Protein AF-A0A937TVK6-F1 (afdb_monomer)

pLDDT: mean 87.61, std 13.08, range [41.69, 97.75]

Solvent-accessible surface area (backbone atoms only — not comparable to full-atom values): 6153 Å² total; per-residue (Å²): 132,83,77,80,78,72,76,77,72,44,54,55,72,67,54,41,54,50,48,63,56,49,35,56,54,37,37,53,50,12,53,50,32,34,73,42,29,79,71,46,97,60,14,62,67,60,12,47,51,39,38,52,48,29,50,51,50,44,22,66,30,45,25,64,68,59,29,37,74,76,57,35,70,70,57,51,53,50,51,51,53,50,52,55,48,52,54,50,50,55,28,58,56,9,47,81,79,75,37,77,56,50,81,88,68,80,81,73,78,122

Mean predicted aligned error: 7.29 Å

Structure (mmCIF, N/CA/C/O backbone):
data_AF-A0A937TVK6-F1
#
_entry.id   AF-A0A937TVK6-F1
#
loop_
_atom_site.group_PDB
_atom_site.id
_atom_site.type_symbol
_atom_site.label_atom_id
_atom_site.label_alt_id
_atom_site.label_comp_id
_atom_site.label_asym_id
_atom_site.label_entity_id
_atom_site.label_seq_id
_atom_site.pdbx_PDB_ins_code
_atom_site.Cartn_x
_atom_site.Cartn_y
_atom_site.Cartn_z
_atom_site.occupancy
_atom_site.B_iso_or_equiv
_atom_site.auth_seq_id
_atom_site.auth_comp_id
_atom_site.auth_asym_id
_atom_site.auth_atom_id
_atom_site.pdbx_PDB_model_num
ATOM 1 N N . MET A 1 1 ? -33.361 -6.933 35.596 1.00 41.69 1 MET A N 1
ATOM 2 C CA . MET A 1 1 ? -33.039 -6.493 34.219 1.00 41.69 1 MET A CA 1
ATOM 3 C C . MET A 1 1 ? -31.536 -6.601 34.012 1.00 41.69 1 MET A C 1
ATOM 5 O O . MET A 1 1 ? -30.790 -5.820 34.588 1.00 41.69 1 MET A O 1
ATOM 9 N N . ALA A 1 2 ? -31.081 -7.618 33.278 1.00 41.81 2 ALA A N 1
ATOM 10 C CA . ALA A 1 2 ? -29.663 -7.825 33.008 1.00 41.81 2 ALA A CA 1
ATOM 11 C C . ALA A 1 2 ? -29.162 -6.735 32.048 1.00 41.81 2 ALA A C 1
ATOM 13 O O . ALA A 1 2 ? -29.603 -6.646 30.902 1.00 41.81 2 ALA A O 1
ATOM 14 N N . LYS A 1 3 ? -28.266 -5.875 32.540 1.00 45.12 3 LYS A N 1
ATOM 15 C CA . LYS A 1 3 ? -27.559 -4.867 31.750 1.00 45.12 3 LYS A CA 1
ATOM 16 C C . LYS A 1 3 ? -26.705 -5.622 30.730 1.00 45.12 3 LYS A C 1
ATOM 18 O O . LYS A 1 3 ? -25.710 -6.242 31.095 1.00 45.12 3 LYS A O 1
ATOM 23 N N . ASN A 1 4 ? -27.156 -5.642 29.479 1.00 45.44 4 ASN A N 1
ATOM 24 C CA . ASN A 1 4 ? -26.516 -6.353 28.379 1.00 45.44 4 ASN A CA 1
ATOM 25 C C . ASN A 1 4 ? -25.159 -5.688 28.093 1.00 45.44 4 ASN A C 1
ATOM 27 O O . ASN A 1 4 ? -25.074 -4.699 27.365 1.00 45.44 4 ASN A O 1
ATOM 31 N N . ASN A 1 5 ? -24.116 -6.171 28.768 1.00 45.84 5 ASN A N 1
ATOM 32 C CA . ASN A 1 5 ? -22.769 -5.624 28.733 1.00 45.84 5 ASN A CA 1
ATOM 33 C C . ASN A 1 5 ? -22.099 -6.051 27.421 1.00 45.84 5 ASN A C 1
ATOM 35 O O . ASN A 1 5 ? -21.284 -6.975 27.388 1.00 45.84 5 ASN A O 1
ATOM 39 N N . LYS A 1 6 ? -22.489 -5.412 26.312 1.00 50.47 6 LYS A N 1
ATOM 40 C CA . LYS A 1 6 ? -21.713 -5.480 25.074 1.00 50.47 6 LYS A CA 1
ATOM 41 C C . LYS A 1 6 ? -20.335 -4.920 25.411 1.00 50.47 6 LYS A C 1
ATOM 43 O O . LYS A 1 6 ? -20.210 -3.719 25.629 1.00 50.47 6 LYS A O 1
ATOM 48 N N . LYS A 1 7 ? -19.324 -5.789 25.501 1.00 51.88 7 LYS A N 1
ATOM 49 C CA . LYS A 1 7 ? -17.923 -5.366 25.582 1.00 51.88 7 LYS A CA 1
ATOM 50 C C . LYS A 1 7 ? -17.694 -4.359 24.455 1.00 51.88 7 LYS A C 1
ATOM 52 O O . LYS A 1 7 ? -17.800 -4.715 23.285 1.00 51.88 7 LYS A O 1
ATOM 57 N N . GLU A 1 8 ? -17.440 -3.107 24.810 1.00 58.84 8 GLU A N 1
ATOM 58 C CA . GLU A 1 8 ? -16.965 -2.083 23.886 1.00 58.84 8 GLU A CA 1
ATOM 59 C C . GLU A 1 8 ? -15.613 -2.561 23.343 1.00 58.84 8 GLU A C 1
ATOM 61 O O . GLU A 1 8 ? -14.580 -2.419 23.990 1.00 58.84 8 GLU A O 1
ATOM 66 N N . VAL A 1 9 ? -15.615 -3.224 22.186 1.00 69.38 9 VAL A N 1
ATOM 67 C CA . VAL A 1 9 ? -14.375 -3.637 21.526 1.00 69.38 9 VAL A CA 1
ATOM 68 C C . VAL A 1 9 ? -13.738 -2.385 20.904 1.00 69.38 9 VAL A C 1
ATOM 70 O O . VAL A 1 9 ? -14.388 -1.632 20.168 1.00 69.38 9 VAL A O 1
ATOM 73 N N . GLY A 1 10 ? -12.471 -2.127 21.234 1.00 75.00 10 GLY A N 1
ATOM 74 C CA . GLY A 1 10 ? -11.673 -1.011 20.710 1.00 75.00 10 GLY A CA 1
ATOM 75 C C . GLY A 1 10 ? -11.484 0.165 21.678 1.00 75.00 10 GLY A C 1
ATOM 76 O O . GLY A 1 10 ? -11.880 0.115 22.837 1.00 75.00 10 GLY A O 1
ATOM 77 N N . MET A 1 11 ? -10.855 1.230 21.179 1.00 89.06 11 MET A N 1
ATOM 78 C CA . MET A 1 11 ? -10.497 2.437 21.939 1.00 89.06 11 MET A CA 1
ATOM 79 C C . MET A 1 11 ? -11.713 3.352 22.198 1.00 89.06 11 MET A C 1
ATOM 81 O O . MET A 1 11 ? -12.837 3.066 21.773 1.00 89.06 11 MET A O 1
ATOM 85 N N . THR A 1 12 ? -11.483 4.475 22.887 1.00 93.62 12 THR A N 1
ATOM 86 C CA . THR A 1 12 ? -12.516 5.471 23.218 1.00 93.62 12 THR A CA 1
ATOM 87 C C . THR A 1 12 ? -13.196 6.060 21.973 1.00 93.62 12 THR A C 1
ATOM 89 O O . THR A 1 12 ? -12.646 6.046 20.867 1.00 93.62 12 THR A O 1
ATOM 92 N N . LEU A 1 13 ? -14.396 6.630 22.148 1.00 91.19 13 LEU A N 1
ATOM 93 C CA . LEU A 1 13 ? -15.159 7.265 21.064 1.00 91.19 13 LEU A CA 1
ATOM 94 C C . LEU A 1 13 ? -14.364 8.374 20.356 1.00 91.19 13 LEU A C 1
ATOM 96 O O . LEU A 1 13 ? -14.408 8.473 19.129 1.00 91.19 13 LEU A O 1
ATOM 100 N N . ILE A 1 14 ? -13.614 9.176 21.117 1.00 94.06 14 ILE A N 1
ATOM 101 C CA . ILE A 1 14 ? -12.763 10.247 20.583 1.00 94.06 1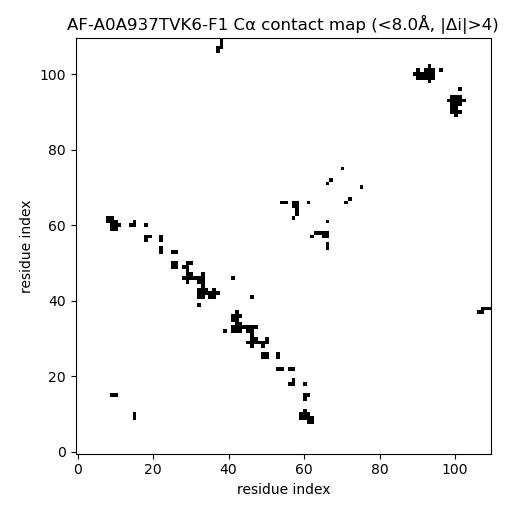4 ILE A CA 1
ATOM 102 C C . ILE A 1 14 ? -11.710 9.655 19.642 1.00 94.06 14 ILE A C 1
ATOM 104 O O . ILE A 1 14 ? -11.618 10.074 18.489 1.00 94.06 14 ILE A O 1
ATOM 108 N N . VAL A 1 15 ? -10.983 8.624 20.089 1.00 93.81 15 VAL A N 1
ATOM 109 C CA . VAL A 1 15 ? -9.967 7.946 19.267 1.00 93.81 15 VAL A CA 1
ATOM 110 C C . VAL A 1 15 ? -10.598 7.369 18.004 1.00 93.81 15 VAL A C 1
ATOM 112 O O . VAL A 1 15 ? -10.126 7.645 16.908 1.00 93.81 15 VAL A O 1
ATOM 115 N N . LYS A 1 16 ? -11.699 6.620 18.131 1.00 92.50 16 LYS A N 1
ATOM 116 C CA . LYS A 1 16 ? -12.409 6.029 16.985 1.00 92.50 16 LYS A CA 1
ATOM 117 C C . LYS A 1 16 ? -12.835 7.090 15.962 1.00 92.50 16 LYS A C 1
ATOM 119 O O . LYS A 1 16 ? -12.763 6.849 14.756 1.00 92.50 16 LYS A O 1
ATOM 124 N N . THR A 1 17 ? -13.269 8.257 16.430 1.00 94.12 17 THR A N 1
ATOM 125 C CA . THR A 1 17 ? -13.714 9.364 15.572 1.00 94.12 17 THR A CA 1
ATOM 126 C C . THR A 1 17 ? -12.539 9.997 14.832 1.00 94.12 17 THR A C 1
ATOM 128 O O . THR A 1 17 ? -12.594 10.124 13.609 1.00 94.12 17 THR A O 1
ATOM 131 N N . ILE A 1 18 ? -11.453 10.310 15.544 1.00 95.56 18 ILE A N 1
ATOM 132 C CA . ILE A 1 18 ? -10.236 10.881 14.952 1.00 95.56 18 ILE A CA 1
ATOM 133 C C . ILE A 1 18 ? -9.605 9.890 13.971 1.00 95.56 18 ILE A C 1
ATOM 135 O O . ILE A 1 18 ? -9.335 10.259 12.833 1.00 95.56 18 ILE A O 1
ATOM 139 N N . THR A 1 19 ? -9.461 8.617 14.354 1.00 94.88 19 THR A N 1
ATOM 140 C CA . THR A 1 19 ? -8.911 7.568 13.485 1.00 94.88 19 THR A CA 1
ATOM 141 C C . THR A 1 19 ? -9.698 7.424 12.186 1.00 94.88 19 THR A C 1
ATOM 143 O O . THR A 1 19 ? -9.113 7.230 11.125 1.00 94.88 19 THR A O 1
ATOM 146 N N . ARG A 1 20 ? -11.030 7.555 12.220 1.00 91.94 20 ARG A N 1
ATOM 147 C CA . ARG A 1 20 ? -11.844 7.481 10.999 1.00 91.94 20 ARG A CA 1
ATOM 148 C C . ARG A 1 20 ? -11.486 8.581 9.995 1.00 91.94 20 ARG A C 1
ATOM 150 O O . ARG A 1 20 ? -11.504 8.314 8.797 1.00 91.94 20 ARG A O 1
ATOM 157 N N . LEU A 1 21 ? -11.161 9.779 10.479 1.00 95.44 21 LEU A N 1
ATOM 158 C CA . LEU A 1 21 ? -10.725 10.897 9.646 1.00 95.44 21 LEU A CA 1
ATOM 159 C C . LEU A 1 21 ? -9.272 10.713 9.181 1.00 95.44 21 LEU A C 1
ATOM 161 O O . LEU A 1 21 ? -8.988 10.803 7.987 1.00 95.44 21 LEU A O 1
ATOM 165 N N . THR A 1 22 ? -8.355 10.416 10.106 1.00 96.25 22 THR A N 1
ATOM 166 C CA . THR A 1 22 ? -6.915 10.348 9.813 1.00 96.25 22 THR A CA 1
ATOM 167 C C . THR A 1 22 ? -6.556 9.198 8.883 1.00 96.25 22 THR A C 1
ATOM 169 O O . THR A 1 22 ? -5.679 9.365 8.046 1.00 96.25 22 THR A O 1
ATOM 172 N N . VAL A 1 23 ? -7.249 8.057 8.947 1.00 95.12 23 VAL A N 1
ATOM 173 C CA . VAL A 1 23 ? -6.995 6.919 8.044 1.00 95.12 23 VAL A CA 1
ATOM 174 C C . VAL A 1 23 ? -7.170 7.310 6.580 1.00 95.12 23 VAL A C 1
ATOM 176 O O . VAL A 1 23 ? -6.348 6.924 5.753 1.00 95.12 23 VAL A O 1
ATOM 179 N N . GLY A 1 24 ? -8.198 8.103 6.257 1.00 94.25 24 GLY A N 1
ATOM 180 C CA . GLY A 1 24 ? -8.400 8.598 4.895 1.00 94.25 24 GLY A CA 1
ATOM 181 C C . GLY A 1 24 ? -7.242 9.482 4.427 1.00 94.25 24 GLY A C 1
ATOM 182 O O . GLY A 1 24 ? -6.756 9.323 3.310 1.00 94.25 24 GLY A O 1
ATOM 183 N N . LEU A 1 25 ? -6.750 10.355 5.309 1.00 96.88 25 LEU A N 1
ATOM 184 C CA . LEU A 1 25 ? -5.607 11.227 5.025 1.00 96.88 25 LEU A CA 1
ATOM 185 C C . LEU A 1 25 ? -4.303 10.436 4.855 1.00 96.88 25 LEU A C 1
ATOM 187 O O . LEU A 1 25 ? -3.550 10.699 3.921 1.00 96.88 25 LEU A O 1
ATOM 191 N N . ILE A 1 26 ? -4.056 9.438 5.709 1.00 97.06 26 ILE A N 1
ATOM 192 C CA . ILE A 1 26 ? -2.873 8.569 5.626 1.00 97.06 26 ILE A CA 1
ATOM 193 C C . ILE A 1 26 ? -2.891 7.770 4.317 1.00 97.06 26 ILE A C 1
ATOM 195 O O . ILE A 1 26 ? -1.865 7.679 3.649 1.00 97.06 26 ILE A O 1
ATOM 199 N N . LEU A 1 27 ? -4.048 7.229 3.918 1.00 96.12 27 LEU A N 1
ATOM 200 C CA . LEU A 1 27 ? -4.197 6.522 2.643 1.00 96.12 27 LEU A CA 1
ATOM 201 C C . LEU A 1 27 ? -3.904 7.433 1.450 1.00 96.12 27 LEU A C 1
ATOM 203 O O . LEU A 1 27 ? -3.133 7.053 0.570 1.00 96.12 27 LEU A O 1
ATOM 207 N N . LEU A 1 28 ? -4.483 8.636 1.438 1.00 96.75 28 LEU A N 1
ATOM 208 C CA . LEU A 1 28 ? -4.250 9.615 0.378 1.00 96.75 28 LEU A CA 1
ATOM 209 C C . LEU A 1 28 ? -2.765 9.987 0.282 1.00 96.75 28 LEU A C 1
ATOM 211 O O . LEU A 1 28 ? -2.201 10.016 -0.811 1.00 96.75 28 LEU A O 1
ATOM 215 N N . PHE A 1 29 ? -2.122 10.212 1.428 1.00 95.75 29 PHE A N 1
ATOM 216 C CA . PHE A 1 29 ? -0.698 10.516 1.492 1.00 95.75 29 PHE A CA 1
ATOM 217 C C . PHE A 1 29 ? 0.170 9.343 1.012 1.00 95.75 29 PHE A C 1
ATOM 219 O O . PHE A 1 29 ? 1.094 9.540 0.227 1.00 95.75 29 PHE A O 1
ATOM 22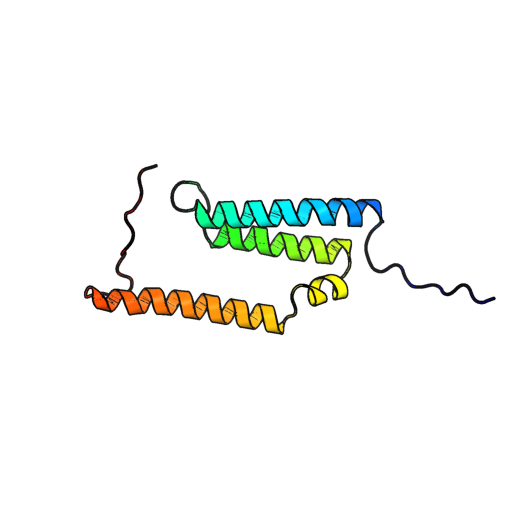6 N N . GLY A 1 30 ? -0.156 8.110 1.408 1.00 96.50 30 GLY A N 1
ATOM 227 C CA . GLY A 1 30 ? 0.536 6.915 0.931 1.00 96.50 30 GLY A CA 1
ATOM 228 C C . GLY A 1 30 ? 0.461 6.770 -0.591 1.00 96.50 30 GLY A C 1
ATOM 229 O O . GLY A 1 30 ? 1.489 6.567 -1.233 1.00 96.50 30 GLY A O 1
ATOM 230 N N . ILE A 1 31 ? -0.723 6.968 -1.184 1.00 96.12 31 ILE A N 1
ATOM 231 C CA . ILE A 1 31 ? -0.911 6.960 -2.646 1.00 96.12 31 ILE A CA 1
ATOM 232 C C . ILE A 1 31 ? -0.074 8.060 -3.311 1.00 96.12 31 ILE A C 1
ATOM 234 O O . ILE A 1 31 ? 0.599 7.798 -4.309 1.00 96.12 31 ILE A O 1
ATOM 238 N N . TYR A 1 32 ? -0.068 9.271 -2.749 1.00 94.94 32 TYR A N 1
ATOM 239 C CA . TYR A 1 32 ? 0.748 10.376 -3.252 1.00 94.94 32 TYR A CA 1
ATOM 240 C C . TYR A 1 32 ? 2.240 10.006 -3.322 1.00 94.9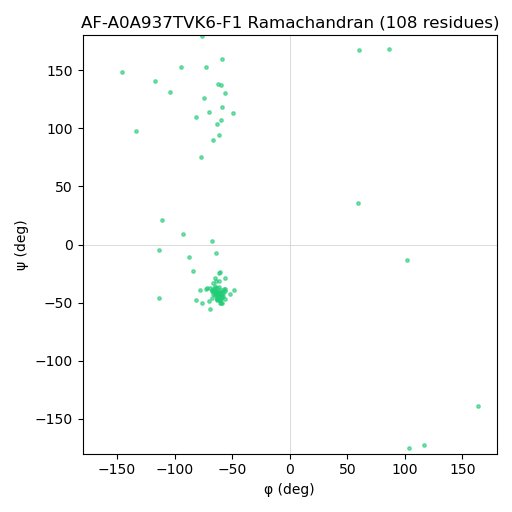4 32 TYR A C 1
ATOM 242 O O . TYR A 1 32 ? 2.861 10.212 -4.369 1.00 94.94 32 TYR A O 1
ATOM 250 N N . ILE A 1 33 ? 2.784 9.397 -2.262 1.00 95.69 33 ILE A N 1
ATOM 251 C CA . ILE A 1 33 ? 4.189 8.958 -2.189 1.00 95.69 33 ILE A CA 1
ATOM 252 C C . ILE A 1 33 ? 4.503 7.845 -3.199 1.00 95.69 33 ILE A C 1
ATOM 254 O O . ILE A 1 33 ? 5.599 7.831 -3.766 1.00 95.69 33 ILE A O 1
ATOM 258 N N . VAL A 1 34 ? 3.561 6.928 -3.462 1.00 94.88 34 VAL A N 1
ATOM 259 C CA . VAL A 1 34 ? 3.737 5.897 -4.502 1.00 94.88 34 VAL A CA 1
ATOM 260 C C . VAL A 1 34 ? 3.861 6.544 -5.883 1.00 94.88 34 VAL A C 1
ATOM 262 O O . VAL A 1 34 ? 4.777 6.210 -6.632 1.00 94.88 34 VAL A O 1
ATOM 265 N N . LEU A 1 35 ? 2.970 7.482 -6.216 1.00 92.31 35 LEU A N 1
ATOM 266 C CA . LEU A 1 35 ? 2.907 8.094 -7.548 1.00 92.31 35 LEU A CA 1
ATOM 267 C C . LEU A 1 35 ? 4.074 9.060 -7.819 1.00 92.31 35 LEU A C 1
ATOM 269 O O . LEU A 1 35 ? 4.617 9.095 -8.924 1.00 92.31 35 LEU A O 1
ATOM 273 N N . HIS A 1 36 ? 4.500 9.823 -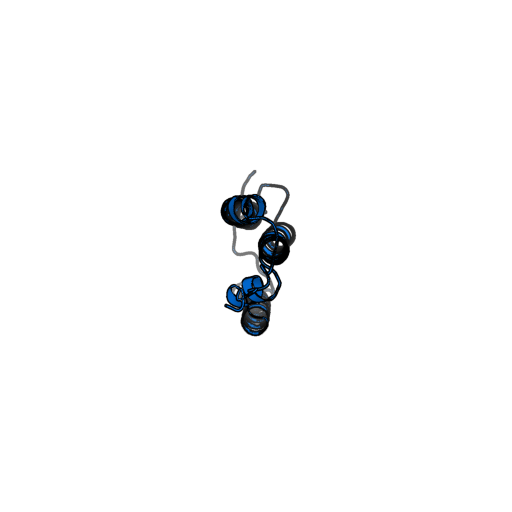6.811 1.00 91.12 36 HIS A N 1
ATOM 274 C CA . HIS A 1 36 ? 5.553 10.837 -6.955 1.00 91.12 36 HIS A CA 1
ATOM 275 C C . HIS A 1 36 ? 6.961 10.320 -6.641 1.00 91.12 36 HIS A C 1
ATOM 277 O O . HIS A 1 36 ? 7.909 11.107 -6.620 1.00 91.12 36 HIS A O 1
AT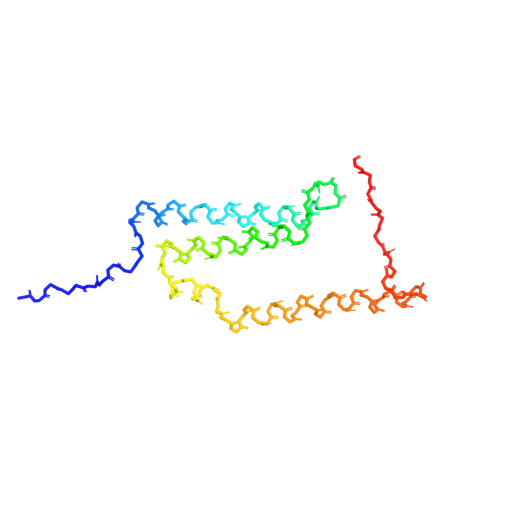OM 283 N N . GLY A 1 37 ? 7.136 9.009 -6.454 1.00 88.62 37 GLY A N 1
ATOM 284 C CA . GLY A 1 37 ? 8.440 8.407 -6.159 1.00 88.62 37 GLY A CA 1
ATOM 285 C C . GLY A 1 37 ? 9.492 8.533 -7.266 1.00 88.62 37 GLY A C 1
ATOM 286 O O . GLY A 1 37 ? 10.641 8.174 -7.048 1.00 88.62 37 GLY A O 1
ATOM 287 N N . HIS A 1 38 ? 9.116 9.027 -8.448 1.00 85.12 38 HIS A N 1
ATOM 288 C CA . HIS A 1 38 ? 10.043 9.293 -9.549 1.00 85.12 38 HIS A CA 1
ATOM 289 C C . HIS A 1 38 ? 10.738 10.668 -9.447 1.00 85.12 38 HIS A C 1
ATOM 291 O O . HIS A 1 38 ? 11.814 10.831 -10.014 1.00 85.12 38 HIS A O 1
ATOM 297 N N . ILE A 1 39 ? 10.148 11.636 -8.728 1.00 85.38 39 ILE A N 1
ATOM 298 C CA . ILE A 1 39 ? 10.695 12.999 -8.529 1.00 85.38 39 ILE A CA 1
ATOM 299 C C . ILE A 1 39 ? 11.084 13.221 -7.063 1.00 85.38 39 ILE A C 1
ATOM 301 O O . ILE A 1 39 ? 12.150 13.752 -6.766 1.00 85.38 39 ILE A O 1
ATOM 305 N N . SER A 1 40 ? 10.204 12.833 -6.139 1.00 83.12 40 SER A N 1
ATOM 306 C CA . SER A 1 40 ? 10.383 13.026 -4.696 1.00 83.12 40 SER A CA 1
ATOM 307 C C . SER A 1 40 ? 11.008 11.792 -4.030 1.00 83.12 40 SER A C 1
ATOM 309 O O . SER A 1 40 ? 10.801 10.675 -4.515 1.00 83.12 40 SER A O 1
ATOM 311 N N . PRO A 1 41 ? 11.734 11.944 -2.902 1.00 83.75 41 PRO A N 1
ATOM 312 C CA . PRO A 1 41 ? 12.180 10.800 -2.112 1.00 83.75 41 PRO A CA 1
ATOM 313 C C . PRO A 1 41 ? 10.965 9.982 -1.652 1.00 83.75 41 PRO A C 1
ATOM 315 O O . PRO A 1 41 ? 10.095 10.484 -0.941 1.00 83.75 41 PRO A O 1
ATOM 318 N N . GLY A 1 42 ? 10.887 8.721 -2.077 1.00 88.81 42 GLY A N 1
ATOM 319 C CA . GLY A 1 42 ? 9.698 7.900 -1.866 1.00 88.81 42 GLY A CA 1
ATOM 320 C C . GLY A 1 42 ? 9.661 6.665 -2.760 1.00 88.81 42 GLY A C 1
ATOM 321 O O . GLY A 1 42 ? 10.673 5.990 -2.944 1.00 88.81 42 GLY A O 1
ATOM 322 N N . GLY A 1 43 ? 8.474 6.353 -3.289 1.00 92.00 43 GLY A N 1
ATOM 323 C CA . GLY A 1 43 ? 8.239 5.213 -4.175 1.00 92.00 43 GLY A CA 1
ATOM 324 C C . GLY A 1 43 ? 7.282 4.172 -3.608 1.00 92.00 43 GLY A C 1
ATOM 325 O O . GLY A 1 43 ? 6.660 4.353 -2.558 1.00 92.00 43 GLY A O 1
ATOM 326 N N . GLY A 1 44 ? 7.167 3.055 -4.331 1.00 93.12 44 GLY A N 1
ATOM 327 C CA . GLY A 1 44 ? 6.201 1.994 -4.037 1.00 93.12 44 GLY A CA 1
ATOM 328 C C . GLY A 1 44 ? 6.363 1.370 -2.649 1.00 93.12 44 GLY A C 1
ATOM 329 O O . GLY A 1 44 ? 5.368 1.120 -1.977 1.00 93.12 44 GLY A O 1
ATOM 330 N N . PHE A 1 45 ? 7.602 1.174 -2.184 1.00 94.06 45 PHE A N 1
ATOM 331 C CA . PHE A 1 45 ? 7.864 0.562 -0.878 1.00 94.06 45 PHE A CA 1
ATOM 332 C C . PHE A 1 45 ? 7.450 1.472 0.288 1.00 94.06 45 PHE A C 1
ATOM 334 O O . PHE A 1 45 ? 6.621 1.088 1.111 1.00 94.06 45 PHE A O 1
ATOM 341 N N . ALA A 1 46 ? 7.969 2.703 0.334 1.00 95.19 46 ALA A N 1
ATOM 342 C CA . ALA A 1 46 ? 7.647 3.656 1.396 1.00 95.19 46 ALA A CA 1
ATOM 343 C C . ALA A 1 46 ? 6.149 4.013 1.413 1.00 95.19 46 ALA A C 1
ATOM 345 O O . ALA A 1 46 ? 5.517 3.988 2.470 1.00 95.19 46 ALA A O 1
ATOM 346 N N . GLY A 1 47 ? 5.555 4.277 0.243 1.00 96.12 47 GLY A N 1
ATOM 347 C CA . GLY A 1 47 ? 4.120 4.548 0.131 1.00 96.12 47 GLY A CA 1
ATOM 348 C C . GLY A 1 47 ? 3.255 3.339 0.509 1.00 96.12 47 GLY A C 1
ATOM 349 O O . GLY A 1 47 ? 2.248 3.494 1.200 1.00 96.12 47 GLY A O 1
ATOM 350 N N . GLY A 1 48 ? 3.688 2.125 0.153 1.00 95.56 48 GLY A N 1
ATOM 351 C CA . GLY A 1 48 ? 3.045 0.876 0.560 1.00 95.56 48 GLY A CA 1
ATOM 352 C C . GLY A 1 48 ? 3.040 0.669 2.078 1.00 95.56 48 GLY A C 1
ATOM 353 O O . GLY A 1 48 ? 2.002 0.322 2.643 1.00 95.56 48 GLY A O 1
ATOM 354 N N . LEU A 1 49 ? 4.154 0.959 2.761 1.00 96.12 49 LEU A N 1
ATOM 355 C CA . LEU A 1 49 ? 4.228 0.913 4.227 1.00 96.12 49 LEU A CA 1
ATOM 356 C C . LEU A 1 49 ? 3.262 1.909 4.882 1.00 96.12 49 LEU A C 1
ATOM 358 O O . LEU A 1 49 ? 2.569 1.548 5.831 1.00 96.12 49 LEU A O 1
ATOM 362 N N . ILE A 1 50 ? 3.160 3.135 4.362 1.00 96.94 50 ILE A N 1
ATOM 363 C CA . ILE A 1 50 ? 2.211 4.146 4.862 1.00 96.94 50 ILE A CA 1
ATOM 364 C C . ILE A 1 50 ? 0.764 3.649 4.720 1.00 96.94 50 ILE A C 1
ATOM 366 O O . ILE A 1 50 ? -0.029 3.748 5.661 1.00 96.94 50 ILE A O 1
ATOM 370 N N . ILE A 1 51 ? 0.424 3.058 3.570 1.00 96.06 51 ILE A N 1
ATOM 371 C CA . ILE A 1 51 ? -0.892 2.451 3.344 1.00 96.06 51 ILE A CA 1
ATOM 372 C C . ILE A 1 51 ? -1.137 1.322 4.354 1.00 96.06 51 ILE A C 1
ATOM 374 O O . ILE A 1 51 ? -2.189 1.309 4.994 1.00 96.06 51 ILE A O 1
ATOM 378 N N . ALA A 1 52 ? -0.175 0.421 4.572 1.00 94.81 52 ALA A N 1
ATOM 379 C CA . ALA A 1 52 ? -0.293 -0.658 5.557 1.00 94.81 52 ALA A CA 1
ATOM 380 C C . ALA A 1 52 ? -0.496 -0.125 6.991 1.00 94.81 52 ALA A C 1
ATOM 382 O O . ALA A 1 52 ? -1.361 -0.615 7.723 1.00 94.81 52 ALA A O 1
ATOM 383 N N . LEU A 1 53 ? 0.224 0.937 7.371 1.00 95.88 53 LEU A N 1
ATOM 384 C CA . LEU A 1 53 ? 0.072 1.601 8.667 1.00 95.88 53 LEU A CA 1
ATOM 385 C C . LEU A 1 53 ? -1.330 2.187 8.865 1.00 95.88 53 LEU A C 1
ATOM 387 O O . LEU A 1 53 ? -1.829 2.177 9.988 1.00 95.88 53 LEU A O 1
ATOM 391 N N . SER A 1 54 ? -2.011 2.628 7.804 1.00 95.19 54 SER A N 1
ATOM 392 C CA . SER A 1 54 ? -3.407 3.080 7.905 1.00 95.19 54 SER A CA 1
ATOM 393 C C . SER A 1 54 ? -4.360 1.949 8.338 1.00 95.19 54 SER A C 1
ATOM 395 O O . SER A 1 54 ? -5.253 2.165 9.162 1.00 95.19 54 SER A O 1
ATOM 397 N N . PHE A 1 55 ? -4.130 0.718 7.862 1.00 93.12 55 PHE A N 1
ATOM 398 C CA . PHE A 1 55 ? -4.900 -0.462 8.265 1.00 93.12 55 PHE A CA 1
ATOM 399 C C . PHE A 1 55 ? -4.552 -0.912 9.686 1.00 93.12 55 PHE A C 1
ATOM 401 O O . PHE A 1 55 ? -5.450 -1.267 10.452 1.00 93.12 55 PHE A O 1
ATOM 408 N N . ILE A 1 56 ? -3.275 -0.832 10.073 1.00 93.44 56 ILE A N 1
ATOM 409 C CA . ILE A 1 56 ? -2.846 -1.068 11.459 1.00 93.44 56 ILE A CA 1
ATOM 410 C C . ILE A 1 56 ? -3.484 -0.027 12.390 1.00 93.44 56 ILE A C 1
ATOM 412 O O . ILE A 1 56 ? -3.998 -0.379 13.448 1.00 93.44 56 ILE A O 1
ATOM 416 N N . HIS A 1 57 ? -3.550 1.241 11.982 1.00 94.38 57 HIS A N 1
ATOM 417 C CA . HIS A 1 57 ? -4.194 2.298 12.759 1.00 94.38 57 HIS A CA 1
ATOM 418 C C . HIS A 1 57 ? -5.696 2.027 12.969 1.00 94.38 57 HIS A C 1
ATOM 420 O O . HIS A 1 57 ? -6.192 2.153 14.091 1.00 94.38 57 HIS A O 1
ATOM 426 N N . LEU A 1 58 ? -6.409 1.558 11.932 1.00 92.75 58 LEU A N 1
ATOM 427 C CA . LEU A 1 58 ? -7.788 1.069 12.071 1.00 92.75 58 LEU A CA 1
ATOM 428 C C . LEU A 1 58 ? -7.893 -0.104 13.054 1.00 92.75 58 LEU A C 1
ATOM 430 O O . LEU A 1 58 ? -8.813 -0.129 13.874 1.00 92.75 58 LEU A O 1
ATOM 434 N N . MET A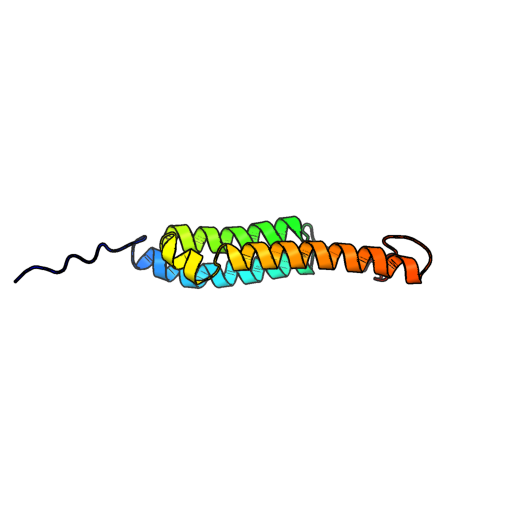 1 59 ? -6.963 -1.059 12.981 1.00 92.12 59 MET A N 1
ATOM 435 C CA . MET A 1 59 ? -6.925 -2.221 13.870 1.00 92.12 59 MET A CA 1
ATOM 436 C C . MET A 1 59 ? -6.722 -1.817 15.333 1.00 92.12 59 MET A C 1
ATOM 438 O O . MET A 1 59 ? -7.402 -2.351 16.205 1.00 92.12 59 MET A O 1
ATOM 442 N N . LEU A 1 60 ? -5.846 -0.849 15.607 1.00 92.69 60 LEU A N 1
ATOM 443 C CA . LEU A 1 60 ? -5.607 -0.346 16.961 1.00 92.69 60 LEU A CA 1
ATOM 444 C C . LEU A 1 60 ? -6.837 0.378 17.532 1.00 92.69 60 LEU A C 1
ATOM 446 O O . LEU A 1 60 ? -7.170 0.199 18.701 1.00 92.69 60 LEU A O 1
ATOM 450 N N . ALA A 1 61 ? -7.548 1.163 16.717 1.00 92.69 61 ALA A N 1
ATOM 451 C CA . ALA A 1 61 ? -8.705 1.929 17.185 1.00 92.69 61 ALA A CA 1
ATOM 452 C C . ALA A 1 61 ? -9.985 1.090 17.348 1.00 92.69 61 ALA A C 1
ATOM 454 O O . ALA A 1 61 ? -10.745 1.299 18.297 1.00 92.69 61 ALA A O 1
ATOM 455 N N . PHE A 1 62 ? -10.245 0.153 16.430 1.00 90.19 62 PHE A N 1
ATOM 456 C CA . PHE A 1 62 ? -11.509 -0.594 16.357 1.00 90.19 62 PHE A CA 1
ATOM 457 C C . PHE A 1 62 ? -11.375 -2.095 16.656 1.00 90.19 62 PHE A C 1
ATOM 459 O O . PHE A 1 62 ? -12.387 -2.791 16.734 1.00 90.19 62 PHE A O 1
ATOM 466 N N . GLY A 1 63 ? -10.155 -2.594 16.848 1.00 88.56 63 GLY A N 1
ATOM 467 C CA . GLY A 1 63 ? -9.866 -4.010 17.049 1.00 88.56 63 GLY A CA 1
ATOM 468 C C . GLY A 1 63 ? -9.688 -4.794 15.743 1.00 88.56 63 GLY A C 1
ATOM 469 O O . GLY A 1 63 ? -10.009 -4.335 14.642 1.00 88.56 63 GLY A O 1
ATOM 470 N N . ARG A 1 64 ? -9.180 -6.026 15.880 1.00 86.19 64 ARG A N 1
ATOM 471 C CA . ARG A 1 64 ? -8.844 -6.929 14.763 1.00 86.19 64 ARG A CA 1
ATOM 472 C C . ARG A 1 64 ? -10.034 -7.239 13.858 1.00 86.19 64 ARG A C 1
ATOM 474 O O . ARG A 1 64 ? -9.892 -7.184 12.641 1.00 86.19 64 ARG A O 1
ATOM 481 N N . GLU A 1 65 ? -11.205 -7.522 14.424 1.00 83.56 65 GLU A N 1
ATOM 482 C CA . GLU A 1 65 ? -12.391 -7.891 13.637 1.00 83.56 65 GLU A CA 1
ATOM 483 C C . GLU A 1 65 ? -12.852 -6.766 12.702 1.00 83.56 65 GLU A C 1
ATOM 485 O O . GLU A 1 65 ? -13.177 -7.004 11.538 1.00 83.56 65 GLU A O 1
ATOM 490 N N . ALA A 1 66 ? -12.827 -5.521 13.183 1.00 81.69 66 ALA A N 1
ATOM 491 C CA . ALA A 1 66 ? -13.208 -4.363 12.385 1.00 81.69 66 ALA A CA 1
ATOM 492 C C . ALA A 1 66 ? -12.226 -4.107 11.230 1.00 81.69 66 ALA A C 1
ATOM 494 O O . ALA A 1 66 ? -12.656 -3.766 10.125 1.00 81.69 66 ALA A O 1
ATOM 495 N N . ALA A 1 67 ? -10.925 -4.309 11.463 1.00 83.44 67 ALA A N 1
ATOM 496 C CA . ALA A 1 67 ? -9.902 -4.204 10.425 1.00 83.44 67 ALA A CA 1
ATOM 497 C C . ALA A 1 67 ? -10.031 -5.321 9.376 1.00 83.44 67 ALA A C 1
ATOM 499 O O . ALA A 1 67 ? -10.064 -5.034 8.179 1.00 83.44 67 ALA A O 1
ATOM 500 N N . LEU A 1 68 ? -10.214 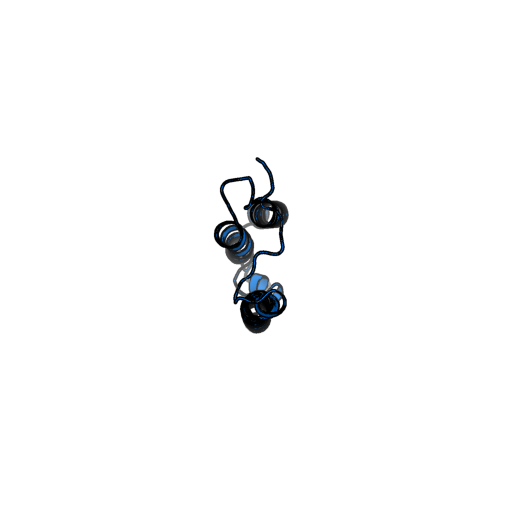-6.574 9.808 1.00 86.12 68 LEU A N 1
ATOM 501 C CA . LEU A 1 68 ? -10.389 -7.719 8.906 1.00 86.12 68 LEU A CA 1
ATOM 502 C C . LEU A 1 68 ? -11.666 -7.638 8.065 1.00 86.12 68 LEU A C 1
ATOM 504 O O . LEU A 1 68 ? -11.695 -8.123 6.935 1.00 86.12 68 LEU A O 1
ATOM 508 N N . LYS A 1 69 ? -12.714 -6.977 8.570 1.00 86.62 69 LYS A N 1
ATOM 509 C CA . LYS A 1 69 ? -13.920 -6.696 7.780 1.00 86.62 69 LYS A CA 1
ATOM 510 C C . LYS A 1 69 ? -13.635 -5.767 6.593 1.00 86.62 69 LYS A C 1
ATOM 512 O O . LYS A 1 69 ? -14.307 -5.866 5.567 1.00 86.62 69 LYS A O 1
ATOM 517 N N . ARG A 1 70 ? -12.662 -4.856 6.721 1.00 84.56 70 ARG A N 1
ATOM 518 C CA . ARG A 1 70 ? -12.234 -3.957 5.635 1.00 84.56 70 ARG A CA 1
ATOM 519 C C . ARG A 1 70 ? -11.270 -4.658 4.680 1.00 84.56 70 ARG A C 1
ATOM 521 O O . ARG A 1 70 ? -11.495 -4.611 3.472 1.00 84.56 70 ARG A O 1
ATOM 528 N N . LEU A 1 71 ? -10.255 -5.330 5.217 1.00 87.19 71 LEU A N 1
ATOM 529 C CA . LEU A 1 71 ? -9.269 -6.087 4.451 1.00 87.19 71 LEU A CA 1
ATOM 530 C C . LEU A 1 71 ? -9.070 -7.463 5.093 1.00 87.19 71 LEU A C 1
ATOM 532 O O . LEU A 1 71 ? -8.335 -7.616 6.063 1.00 87.19 71 LEU A O 1
ATOM 536 N N . SER A 1 72 ? -9.754 -8.465 4.549 1.00 91.25 72 SER A N 1
ATOM 537 C CA . SER A 1 72 ? -9.593 -9.857 4.971 1.00 91.25 72 SER A CA 1
ATOM 538 C C . SER A 1 72 ? -8.256 -10.419 4.491 1.00 91.25 72 SER A C 1
ATOM 540 O O . SER A 1 72 ? -7.803 -10.044 3.409 1.00 91.25 72 SER A O 1
ATOM 542 N N . GLU A 1 73 ? -7.710 -11.401 5.205 1.00 89.88 73 GLU A N 1
ATOM 543 C CA . GLU A 1 73 ? -6.453 -12.086 4.855 1.00 89.88 73 GLU A CA 1
ATOM 544 C C . GLU A 1 73 ? -6.454 -12.615 3.410 1.00 89.88 73 GLU A C 1
ATOM 546 O O . GLU A 1 73 ? -5.513 -12.365 2.664 1.00 89.88 73 GLU A O 1
ATOM 551 N N . ALA A 1 74 ? -7.561 -13.213 2.953 1.00 93.19 74 ALA A N 1
ATOM 552 C CA . ALA A 1 74 ? -7.698 -13.681 1.571 1.00 93.19 74 ALA A CA 1
ATOM 553 C C . ALA A 1 74 ? -7.580 -12.550 0.530 1.00 93.19 74 ALA A C 1
ATOM 555 O O . ALA A 1 74 ? -6.916 -12.702 -0.489 1.00 93.19 74 ALA A O 1
ATOM 556 N N . LYS A 1 75 ? -8.191 -11.386 0.792 1.00 93.06 75 LYS A N 1
ATOM 557 C CA . LYS A 1 75 ? -8.090 -10.214 -0.097 1.00 93.06 75 LYS A CA 1
ATOM 558 C C . LYS A 1 75 ? -6.674 -9.649 -0.115 1.00 93.06 75 LYS A C 1
ATOM 560 O O . LYS A 1 75 ? -6.216 -9.243 -1.176 1.00 93.06 75 LYS A O 1
ATOM 565 N N . ALA A 1 76 ? -6.001 -9.624 1.035 1.00 91.94 76 ALA A N 1
ATOM 566 C CA . ALA A 1 76 ? -4.611 -9.194 1.121 1.00 91.94 76 ALA A CA 1
ATOM 567 C C . ALA A 1 76 ? -3.693 -10.124 0.309 1.00 91.94 76 ALA A C 1
ATOM 569 O O . ALA A 1 76 ? -2.920 -9.632 -0.505 1.00 91.94 76 ALA A O 1
ATOM 570 N N . ALA A 1 77 ? -3.862 -11.445 0.438 1.00 95.25 77 ALA A N 1
ATOM 571 C CA . ALA A 1 77 ? -3.099 -12.437 -0.325 1.00 95.25 77 ALA A CA 1
ATOM 572 C C . ALA A 1 77 ? -3.343 -12.340 -1.844 1.00 95.25 77 ALA A C 1
ATOM 574 O O . ALA A 1 77 ? -2.411 -12.436 -2.644 1.00 95.25 77 ALA A O 1
ATOM 575 N N . VAL A 1 78 ? -4.594 -12.101 -2.260 1.00 96.75 78 VAL A N 1
ATOM 576 C CA . VAL A 1 78 ? -4.916 -11.845 -3.673 1.00 96.75 78 VAL A CA 1
ATOM 577 C C . VAL A 1 78 ? -4.235 -10.566 -4.158 1.00 96.75 78 VAL A C 1
ATOM 579 O O . VAL A 1 78 ? -3.658 -10.566 -5.240 1.00 96.75 78 VAL A O 1
ATOM 582 N N . LEU A 1 79 ? -4.261 -9.487 -3.369 1.00 94.50 79 LEU A N 1
ATOM 583 C CA . LEU A 1 79 ? -3.643 -8.215 -3.743 1.00 94.50 79 LEU A CA 1
ATOM 584 C C . LEU A 1 79 ? -2.116 -8.331 -3.872 1.00 94.50 79 LEU A C 1
ATOM 586 O O . LEU A 1 79 ? -1.543 -7.793 -4.816 1.00 94.50 79 LEU A O 1
ATOM 590 N N . GLU A 1 80 ? -1.477 -9.071 -2.967 1.00 95.31 80 GLU A N 1
ATOM 591 C CA . GLU A 1 80 ? -0.053 -9.413 -3.035 1.00 95.31 80 GLU A CA 1
ATOM 592 C C . GLU A 1 80 ? 0.272 -10.182 -4.321 1.00 95.31 80 GLU A C 1
ATOM 594 O O . GLU A 1 80 ? 1.151 -9.777 -5.084 1.00 95.31 80 GLU A O 1
ATOM 599 N N . SER A 1 81 ? -0.494 -11.240 -4.606 1.00 97.38 81 SER A N 1
ATOM 600 C CA . SER A 1 81 ? -0.309 -12.071 -5.802 1.00 97.38 81 SER A CA 1
ATOM 601 C C . SER A 1 81 ? -0.486 -11.263 -7.089 1.00 97.38 81 SER A C 1
ATOM 603 O O . SER A 1 81 ? 0.307 -11.387 -8.021 1.00 97.38 81 SER A O 1
ATOM 605 N N . VAL A 1 82 ? -1.499 -10.392 -7.136 1.00 97.44 82 VAL A N 1
ATOM 606 C CA . VAL A 1 82 ? -1.739 -9.481 -8.264 1.00 97.44 82 VAL A CA 1
ATOM 607 C C . VAL A 1 82 ? -0.589 -8.487 -8.415 1.00 97.44 82 VAL A C 1
ATOM 609 O O . VAL A 1 82 ? -0.143 -8.252 -9.534 1.00 97.44 82 VAL A O 1
ATOM 612 N N . GLY A 1 83 ? -0.067 -7.936 -7.316 1.00 95.75 83 GLY A N 1
ATOM 613 C CA . GLY A 1 83 ? 1.084 -7.033 -7.345 1.00 95.75 83 GLY A CA 1
ATOM 614 C C . GLY A 1 83 ? 2.340 -7.701 -7.912 1.00 95.75 83 GLY A C 1
ATOM 615 O O . GLY A 1 83 ? 2.980 -7.150 -8.809 1.00 95.75 83 GLY A O 1
ATOM 616 N N . ALA A 1 84 ? 2.651 -8.914 -7.449 1.00 96.94 84 ALA A N 1
ATOM 617 C CA . ALA A 1 84 ? 3.774 -9.701 -7.955 1.00 96.94 84 ALA A CA 1
ATOM 618 C C . ALA A 1 84 ? 3.603 -10.055 -9.443 1.00 96.94 84 ALA A C 1
ATOM 620 O O . ALA A 1 84 ? 4.542 -9.925 -10.231 1.00 96.94 84 ALA A O 1
ATOM 621 N N . LEU A 1 85 ? 2.389 -10.442 -9.847 1.00 97.75 85 LEU A N 1
ATOM 622 C CA . LEU A 1 85 ? 2.081 -10.757 -11.237 1.00 97.75 85 LEU A CA 1
ATOM 623 C C . LEU A 1 85 ? 2.209 -9.526 -12.144 1.00 97.75 85 LEU A C 1
ATOM 625 O O . LEU A 1 85 ? 2.802 -9.625 -13.214 1.00 97.75 85 LEU A O 1
ATOM 629 N N . LEU A 1 86 ? 1.709 -8.362 -11.720 1.00 96.00 86 LEU A N 1
ATOM 630 C CA . LEU A 1 86 ? 1.856 -7.108 -12.467 1.00 96.00 86 LEU A CA 1
ATOM 631 C C . LEU A 1 86 ? 3.329 -6.733 -12.657 1.00 96.00 86 LEU A C 1
ATOM 633 O O . LEU A 1 86 ? 3.719 -6.337 -13.755 1.00 96.00 86 LEU A O 1
ATOM 637 N N . PHE A 1 87 ? 4.155 -6.904 -11.622 1.00 94.56 87 PHE A N 1
ATOM 638 C CA . PHE A 1 87 ? 5.596 -6.671 -11.716 1.00 94.56 87 PHE A CA 1
ATOM 639 C C . PHE A 1 87 ? 6.253 -7.583 -12.764 1.00 94.56 87 PHE A C 1
ATOM 641 O O . PHE A 1 87 ? 7.027 -7.112 -13.599 1.00 94.56 87 PHE A O 1
ATOM 648 N N . LEU A 1 88 ? 5.887 -8.868 -12.781 1.00 95.69 88 LEU A N 1
ATOM 649 C CA . LEU A 1 88 ? 6.378 -9.827 -13.770 1.00 95.69 88 LEU A CA 1
ATOM 650 C C . LEU A 1 88 ? 5.873 -9.524 -15.189 1.00 95.69 88 LEU A C 1
ATOM 652 O O . LEU A 1 88 ? 6.645 -9.615 -16.140 1.00 95.69 88 LEU A O 1
ATOM 656 N N . ILE A 1 89 ? 4.611 -9.113 -15.346 1.00 95.06 89 ILE A N 1
ATOM 657 C CA . ILE A 1 89 ? 4.052 -8.709 -16.645 1.00 95.06 89 ILE A CA 1
ATOM 658 C C . ILE A 1 89 ? 4.840 -7.530 -17.219 1.00 95.06 89 ILE A C 1
ATOM 660 O O . ILE A 1 89 ? 5.234 -7.585 -18.381 1.00 95.06 89 ILE A O 1
ATOM 664 N N . ILE A 1 90 ? 5.124 -6.499 -16.417 1.00 93.06 90 ILE A N 1
ATOM 665 C CA . ILE A 1 90 ? 5.940 -5.352 -16.851 1.00 93.06 90 ILE A CA 1
ATOM 666 C C . ILE A 1 90 ? 7.323 -5.824 -17.322 1.00 93.06 90 ILE A C 1
ATOM 668 O O . ILE A 1 90 ? 7.817 -5.377 -18.357 1.00 93.06 90 ILE A O 1
ATOM 672 N N . ALA A 1 91 ? 7.923 -6.767 -16.598 1.00 92.94 91 ALA A N 1
ATOM 673 C CA . ALA A 1 91 ? 9.225 -7.324 -16.935 1.00 92.94 91 ALA A CA 1
ATOM 674 C C . ALA A 1 91 ? 9.224 -8.069 -18.281 1.00 92.94 91 ALA A C 1
ATOM 676 O O . ALA A 1 91 ? 10.099 -7.839 -19.121 1.00 92.94 91 ALA A O 1
ATOM 677 N N . VAL A 1 92 ? 8.218 -8.926 -18.495 1.00 94.56 92 VAL A N 1
ATOM 678 C CA . VAL A 1 92 ? 8.040 -9.723 -19.719 1.00 94.56 92 VAL A CA 1
ATOM 679 C C . VAL A 1 92 ? 7.671 -8.841 -20.910 1.00 94.56 92 VAL A C 1
ATOM 681 O O . VAL A 1 92 ? 8.184 -9.064 -22.004 1.00 94.56 92 VAL A O 1
ATOM 684 N N . LEU A 1 93 ? 6.857 -7.799 -20.709 1.00 92.31 93 LEU A N 1
ATOM 685 C CA . LEU A 1 93 ? 6.571 -6.80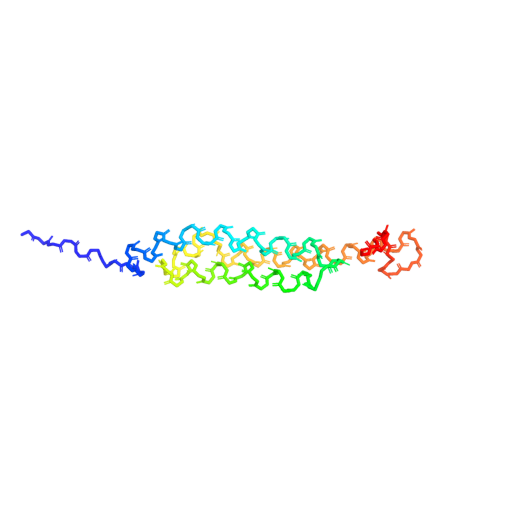6 -21.747 1.00 92.31 93 LEU A CA 1
ATOM 686 C C . LEU A 1 93 ? 7.852 -6.155 -22.276 1.00 92.31 93 LEU A C 1
ATOM 688 O O . LEU A 1 93 ? 7.908 -5.835 -23.461 1.00 92.31 93 LEU A O 1
ATOM 692 N N . GLY A 1 94 ? 8.903 -6.057 -21.454 1.00 92.00 94 GLY A N 1
ATOM 693 C CA . GLY A 1 94 ? 10.242 -5.636 -21.870 1.00 92.00 94 GLY A CA 1
ATOM 694 C C . GLY A 1 94 ? 10.761 -6.346 -23.127 1.00 92.00 94 GLY A C 1
ATOM 695 O O . GLY A 1 94 ? 11.325 -5.698 -24.011 1.00 92.00 94 GLY A O 1
ATOM 696 N N . PHE A 1 95 ? 10.495 -7.651 -23.272 1.00 92.62 95 PHE A N 1
ATOM 697 C CA . PHE A 1 95 ? 10.957 -8.432 -24.425 1.00 92.62 95 PHE A CA 1
ATOM 698 C C . PHE A 1 95 ? 10.425 -7.920 -25.766 1.00 92.62 95 PHE A C 1
ATOM 700 O O . PHE A 1 95 ? 11.081 -8.126 -26.785 1.00 92.62 95 PHE A O 1
ATOM 707 N N . THR A 1 96 ? 9.299 -7.199 -25.782 1.00 89.56 96 THR A N 1
ATOM 708 C CA . THR A 1 96 ? 8.779 -6.576 -27.012 1.00 89.56 96 THR A CA 1
ATOM 709 C C . THR A 1 96 ? 9.743 -5.552 -27.619 1.00 89.56 96 THR A C 1
ATOM 711 O O . THR A 1 96 ? 9.709 -5.344 -28.827 1.00 89.56 96 THR A O 1
ATOM 714 N N . GLY A 1 97 ? 10.639 -4.959 -26.822 1.00 86.12 97 GLY A N 1
ATOM 715 C CA . GLY A 1 97 ? 11.716 -4.091 -27.307 1.00 86.12 97 GLY A CA 1
ATOM 716 C C . GLY A 1 97 ? 13.119 -4.693 -27.156 1.00 86.12 97 GLY A C 1
ATOM 717 O O . GLY A 1 97 ? 14.102 -3.957 -27.158 1.00 86.12 97 GLY A O 1
ATOM 718 N N . GLY A 1 98 ? 13.218 -6.023 -27.034 1.00 88.25 98 GLY A N 1
ATOM 719 C CA . GLY A 1 98 ? 14.465 -6.780 -27.194 1.00 88.25 98 GLY A CA 1
ATOM 720 C C . GLY A 1 98 ? 15.163 -7.240 -25.910 1.00 88.25 98 GLY A C 1
ATOM 721 O O . GLY A 1 98 ? 16.019 -8.116 -25.995 1.00 88.25 98 GLY A O 1
ATOM 722 N N . TYR A 1 99 ? 14.795 -6.725 -24.729 1.00 89.88 99 TYR A N 1
ATOM 723 C CA . TYR A 1 99 ? 15.442 -7.089 -23.456 1.00 89.88 99 TYR A CA 1
ATOM 724 C C . TYR A 1 99 ? 14.456 -7.110 -22.278 1.00 89.88 99 TYR A C 1
ATOM 726 O O . TYR A 1 99 ? 13.511 -6.327 -22.225 1.00 89.88 99 TYR A O 1
ATOM 734 N N . PHE A 1 100 ? 14.692 -7.984 -21.297 1.00 91.00 100 PHE A N 1
ATOM 735 C CA . PHE A 1 100 ? 13.904 -8.057 -20.059 1.00 91.00 100 PHE A CA 1
ATOM 736 C C . PHE A 1 100 ? 13.960 -6.725 -19.282 1.00 91.00 100 PHE A C 1
ATOM 738 O O . PHE A 1 100 ? 15.034 -6.137 -19.163 1.00 91.00 100 PHE A O 1
ATOM 745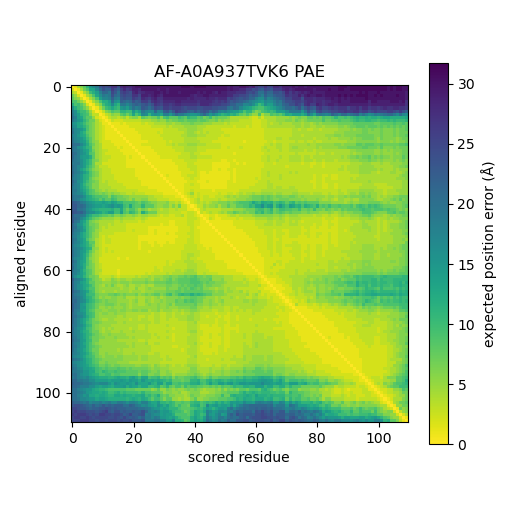 N N . PHE A 1 101 ? 12.822 -6.253 -18.751 1.00 89.00 101 PHE A N 1
ATOM 746 C CA . PHE A 1 101 ? 12.702 -4.955 -18.050 1.00 89.00 101 PHE A CA 1
ATOM 747 C C . PHE A 1 101 ? 13.086 -3.709 -18.873 1.00 89.00 101 PHE A C 1
ATOM 749 O O . PHE A 1 101 ? 13.613 -2.731 -18.334 1.00 89.00 101 PHE A O 1
ATOM 756 N N . LEU A 1 102 ? 12.795 -3.687 -20.176 1.00 90.12 102 LEU A N 1
ATOM 757 C CA . LEU A 1 102 ? 12.962 -2.458 -20.951 1.00 90.12 102 LEU A CA 1
ATOM 758 C C . LEU A 1 102 ? 12.150 -1.303 -20.337 1.00 90.12 102 LEU A C 1
ATOM 760 O O . LEU A 1 102 ? 10.960 -1.437 -20.056 1.00 90.12 102 LEU A O 1
ATOM 764 N N . ASN A 1 103 ? 12.793 -0.151 -20.137 1.00 87.19 103 ASN A N 1
ATOM 765 C CA . ASN A 1 103 ? 12.101 1.033 -19.647 1.00 87.19 103 ASN A CA 1
ATOM 766 C C . ASN A 1 103 ? 11.372 1.745 -20.795 1.00 87.19 103 ASN A C 1
ATOM 768 O O . ASN A 1 103 ? 12.004 2.379 -21.638 1.00 87.19 103 ASN A O 1
ATOM 772 N N . PHE A 1 104 ? 10.043 1.681 -20.779 1.00 82.88 104 PHE A N 1
ATOM 773 C CA . PHE A 1 104 ? 9.171 2.351 -21.749 1.00 82.88 104 PHE A CA 1
ATOM 774 C C . PHE A 1 104 ? 8.804 3.791 -21.354 1.00 82.88 104 PHE A C 1
ATOM 776 O O . PHE A 1 104 ? 8.217 4.516 -22.155 1.00 82.88 104 PHE A O 1
ATOM 783 N N . ILE A 1 105 ? 9.113 4.210 -20.120 1.00 78.94 105 ILE A N 1
ATOM 784 C CA . ILE A 1 105 ? 8.685 5.495 -19.558 1.00 78.94 105 ILE A CA 1
ATOM 785 C C . ILE A 1 105 ? 9.863 6.476 -19.550 1.00 78.94 105 ILE A C 1
ATOM 787 O O . ILE A 1 105 ? 10.968 6.168 -19.093 1.00 78.94 105 ILE A O 1
ATOM 791 N N . ASN A 1 106 ? 9.621 7.691 -20.051 1.00 78.88 106 ASN A N 1
ATOM 792 C CA . ASN A 1 106 ? 10.598 8.776 -19.999 1.00 78.88 106 ASN A CA 1
ATOM 793 C C . ASN A 1 106 ? 10.911 9.128 -18.534 1.00 78.88 106 ASN A C 1
ATOM 795 O O . ASN A 1 106 ? 10.004 9.209 -17.711 1.00 78.88 106 ASN A O 1
ATOM 799 N N . LYS A 1 107 ? 12.183 9.371 -18.202 1.00 70.06 107 LYS A N 1
ATOM 800 C CA . LYS A 1 107 ? 12.662 9.490 -16.812 1.00 70.06 107 LYS A CA 1
ATOM 801 C C . LYS A 1 107 ? 12.153 10.726 -16.052 1.00 70.06 107 LYS A C 1
ATOM 803 O O . LYS A 1 107 ? 12.523 10.904 -14.898 1.00 70.06 107 LYS A O 1
ATOM 808 N N . GLY A 1 108 ? 11.298 11.550 -16.662 1.00 68.62 108 GLY A N 1
ATOM 809 C CA . GLY A 1 108 ? 10.920 12.855 -16.127 1.00 68.62 108 GLY A CA 1
ATOM 810 C C . GLY A 1 108 ? 12.144 13.762 -15.969 1.00 68.62 108 GLY A C 1
ATOM 811 O O . GLY A 1 108 ? 13.292 13.336 -16.093 1.00 68.62 108 GLY A O 1
ATOM 812 N N . LYS A 1 109 ? 11.919 15.047 -15.732 1.00 72.00 109 LYS A N 1
ATOM 813 C CA . LYS A 1 109 ? 12.952 15.926 -15.177 1.00 72.00 109 LYS A CA 1
ATOM 814 C C . LYS A 1 109 ? 12.431 16.400 -13.821 1.00 72.00 109 LYS A C 1
ATOM 816 O O . LYS A 1 109 ? 11.217 16.601 -13.732 1.00 72.00 109 LYS A O 1
ATOM 821 N N . PRO A 1 110 ? 13.290 16.496 -12.795 1.00 62.47 110 PRO A N 1
ATOM 822 C CA . PRO A 1 110 ? 12.890 17.059 -11.513 1.00 62.47 110 PRO A CA 1
ATOM 823 C C . PRO A 1 110 ? 12.471 18.526 -11.656 1.00 62.47 110 PRO A C 1
ATOM 825 O O . PRO A 1 110 ? 13.014 19.211 -12.558 1.00 62.47 110 PRO A O 1
#

Sequence (110 aa):
MAKNNKKEVGMTLIVKTITRLTVGLILLFGIYIVLHGHISPGGGFAGGLIIALSFIHLMLAFGREAALKRLSEAKAAVLESVGALLFLIIAVLGFTGGYFFLNFINKGKP

Radius of gyration: 19.91 Å; Cα contacts (8 Å, |Δi|>4): 99; chains: 1; bounding box: 48×31×62 Å

Foldseek 3Di:
DDPPCPPQAFDDPVLLVVLVVVLVVLLVVLVVQQVCVLPDVHHDPRSVVSNVVNLVSNCRGRNDVRSCVVPPPVNVVVVVVVVVVVVVVCQVVLCVVPHGNDDPDDSDDD

Secondary structure (DSSP, 8-state):
---------SS-HHHHHHHHHHHHHHHHHHHHHHHTTTTSS--HHHHHHHHHHHHHHHHHHH-HHHHHHHS-HHHHHHHHHHHHHHHHHHHHHGGGGTSTT---S-----

Nearest PDB structures (foldseek):
  6cfw-assembly1_F  TM=8.457E-01  e=4.692E-04  Pyrococcus furiosus COM1
  7qru-assembly1_B  TM=9.142E-01  e=4.973E-03  Alkalihalophilus pseudofirmus
  6z16-assembly1_b  TM=9.109E-01  e=6.336E-03  Anoxybacillus flavithermus WK1
  6z16-assembly1_f  TM=3.338E-01  e=1.993E+00  Anoxybacillus flavithermus WK1